Protein AF-A0A1Q3BVH8-F1 (afdb_monomer_lite)

Radius of gyration: 26.21 Å; chains: 1; bounding box: 50×61×62 Å

Sequence (123 aa):
VTYEGTNQVKDTKINRLVHDYELFTMLENENICSMYARFNDIINALKGLGKVYSNHELVSHIRRDCPKCKKKKDKKKAMIATWSDSDDSSSDEDENEEIANIAFIAIEDDNELCSSSLSYNDL

pLDDT: mean 70.93, std 17.71, range [45.34, 95.12]

Secondary structure (DSSP, 8-state):
---HHHHHHHHHHHHHHHHHHHT----TT--HHHHHHHHHHHHHHHHHTT----HHHHHHHHHHHSGGG--------------------------SSSHHHHHHHTTGGG-------------

Foldseek 3Di:
DPPPVVVVVLVVQLVVLVVCLQPQADDPPDDPVRSVVVNVVSQVSNVVSVRHDDPVVSVVSHLVRPPPPPDPPPPPPDDPDDDDDDDDDDDDDDDDPPVVVVVVVVVCPPPPDPPPDDPDDDD

Organism: Cephalotus follicularis (NCBI:txid3775)

Structure (mmCIF, N/CA/C/O backbone):
data_AF-A0A1Q3BVH8-F1
#
_entry.id   AF-A0A1Q3BVH8-F1
#
loop_
_atom_site.group_PDB
_atom_site.id
_atom_site.type_symbol
_atom_site.label_atom_id
_atom_site.label_alt_id
_atom_site.label_comp_id
_atom_site.label_asym_id
_atom_site.label_entity_id
_atom_site.label_seq_id
_atom_site.pdbx_PDB_ins_code
_atom_site.Cartn_x
_atom_site.Cartn_y
_atom_site.Cartn_z
_atom_site.occupancy
_atom_site.B_iso_or_equiv
_atom_site.auth_seq_id
_atom_site.auth_comp_id
_atom_site.auth_asym_id
_atom_site.auth_atom_id
_atom_site.pdbx_PDB_model_num
ATOM 1 N N . VAL A 1 1 ? -18.481 13.031 28.365 1.00 45.34 1 VAL A N 1
ATOM 2 C CA . VAL A 1 1 ? -17.868 11.950 27.560 1.00 45.34 1 VAL A CA 1
ATOM 3 C C . VAL A 1 1 ? -18.054 12.307 26.093 1.00 45.34 1 VAL A C 1
ATOM 5 O O . VAL A 1 1 ? -19.135 12.118 25.566 1.00 45.34 1 VAL A O 1
ATOM 8 N N . THR A 1 2 ? -17.057 12.925 25.463 1.00 51.00 2 THR A N 1
ATOM 9 C CA . THR A 1 2 ? -17.073 13.299 24.037 1.00 51.00 2 THR A CA 1
ATOM 10 C C . THR A 1 2 ? -16.308 12.241 23.243 1.00 51.00 2 THR A C 1
ATOM 12 O O . THR A 1 2 ? -15.160 12.442 22.859 1.00 51.00 2 THR A O 1
ATOM 15 N N . TYR A 1 3 ? -16.910 11.062 23.069 1.00 57.28 3 TYR A N 1
ATOM 16 C CA . TYR A 1 3 ? -16.255 9.942 22.374 1.00 57.28 3 TYR A CA 1
ATOM 17 C C . TYR A 1 3 ? -16.406 10.006 20.839 1.00 57.28 3 TYR A C 1
ATOM 19 O O . TYR A 1 3 ? -15.710 9.301 20.114 1.00 57.28 3 TYR A O 1
ATOM 27 N N . GLU A 1 4 ? -17.275 10.878 20.328 1.00 61.22 4 GLU A N 1
ATOM 28 C CA . GLU A 1 4 ? -17.606 10.938 18.898 1.00 61.22 4 GLU A CA 1
ATOM 29 C C . GLU A 1 4 ? -16.506 11.611 18.056 1.00 61.22 4 GLU A C 1
ATOM 31 O O . GLU A 1 4 ? -16.218 11.175 16.941 1.00 61.22 4 GLU A O 1
ATOM 36 N N . GLY A 1 5 ? -15.811 12.614 18.606 1.00 59.03 5 GLY A N 1
ATOM 37 C CA . GLY A 1 5 ? -14.768 13.352 17.881 1.00 59.03 5 GLY A CA 1
ATOM 38 C C . GLY A 1 5 ? -13.483 12.551 17.638 1.00 59.03 5 GLY A C 1
ATOM 39 O O . GLY A 1 5 ? -12.845 12.695 16.597 1.00 59.03 5 GLY A O 1
ATOM 40 N N . THR A 1 6 ? -13.099 11.667 18.563 1.00 65.38 6 THR A N 1
ATOM 41 C CA . THR A 1 6 ? -11.891 10.837 18.415 1.00 65.38 6 THR A CA 1
ATOM 42 C C . THR A 1 6 ? -12.081 9.687 17.433 1.00 65.38 6 THR A C 1
ATOM 44 O O . THR A 1 6 ? -11.107 9.282 16.801 1.00 65.38 6 THR A O 1
ATOM 47 N N . ASN A 1 7 ? -13.306 9.186 17.262 1.00 80.00 7 ASN A N 1
ATOM 48 C CA . ASN A 1 7 ? -13.605 8.146 16.278 1.00 80.00 7 ASN A CA 1
ATOM 49 C C . ASN A 1 7 ? -13.716 8.718 14.862 1.00 80.00 7 ASN A C 1
ATOM 51 O O . ASN A 1 7 ? -13.053 8.211 13.964 1.00 80.00 7 ASN A O 1
ATOM 55 N N . GLN A 1 8 ? -14.404 9.847 14.672 1.00 82.94 8 GLN A N 1
ATOM 56 C CA . GLN A 1 8 ? -14.547 10.454 13.342 1.00 82.94 8 GLN A CA 1
ATOM 57 C C . GLN A 1 8 ? -13.190 10.838 12.714 1.00 82.94 8 GLN A C 1
ATOM 59 O O . GLN A 1 8 ? -12.955 10.628 11.520 1.00 82.94 8 GLN A O 1
ATOM 64 N N . VAL A 1 9 ? -12.253 11.345 13.525 1.00 86.31 9 VAL A N 1
ATOM 65 C CA . VAL A 1 9 ? -10.883 11.652 13.075 1.00 86.31 9 VAL A CA 1
ATOM 66 C C . VAL A 1 9 ? -10.117 10.384 12.682 1.00 86.31 9 VAL A C 1
ATOM 68 O O . VAL A 1 9 ? -9.349 10.414 11.719 1.00 86.31 9 VAL A O 1
ATOM 71 N N . LYS A 1 10 ? -10.307 9.269 13.399 1.00 87.81 10 LYS A N 1
ATOM 72 C CA . LYS A 1 10 ? -9.698 7.977 13.044 1.00 87.81 10 LYS A CA 1
ATOM 73 C C . LYS A 1 10 ? -10.271 7.443 11.739 1.00 87.81 10 LYS A C 1
ATOM 75 O O . LYS A 1 10 ? -9.490 7.110 10.856 1.00 87.81 10 LYS A O 1
ATOM 80 N N . ASP A 1 11 ? -11.591 7.449 11.585 1.00 89.19 11 ASP A N 1
ATOM 81 C CA . ASP A 1 11 ? -12.266 6.947 10.384 1.00 89.19 11 ASP A CA 1
ATOM 82 C C . ASP A 1 11 ? -11.840 7.729 9.140 1.00 89.19 11 ASP A C 1
ATOM 84 O O . ASP A 1 11 ? -11.527 7.150 8.103 1.00 89.19 11 ASP A O 1
ATOM 88 N N . THR A 1 12 ? -11.706 9.051 9.264 1.00 92.88 12 THR A N 1
ATOM 89 C CA . THR A 1 12 ? -11.216 9.904 8.172 1.00 92.88 12 THR A CA 1
ATOM 90 C C . THR A 1 12 ? -9.782 9.545 7.770 1.00 92.88 12 THR A C 1
ATOM 92 O O . THR A 1 12 ? -9.463 9.479 6.583 1.00 92.88 12 THR A O 1
ATOM 95 N N . LYS A 1 13 ? -8.906 9.279 8.748 1.00 93.06 13 LYS A N 1
ATOM 96 C CA . LYS A 1 13 ? -7.520 8.854 8.493 1.00 93.06 13 LYS A CA 1
ATOM 97 C C . LYS A 1 13 ? -7.455 7.467 7.861 1.00 93.06 13 LYS A C 1
ATOM 99 O O . LYS A 1 13 ? -6.674 7.282 6.933 1.00 93.06 13 LYS A O 1
ATOM 104 N N . ILE A 1 14 ? -8.280 6.529 8.332 1.00 93.50 14 ILE A N 1
ATOM 105 C CA . ILE A 1 14 ? -8.401 5.193 7.739 1.00 93.50 14 ILE A CA 1
ATOM 106 C C . ILE A 1 14 ? -8.834 5.328 6.282 1.00 93.50 14 ILE A C 1
ATOM 108 O O . ILE A 1 14 ? -8.144 4.811 5.415 1.00 93.50 14 ILE A O 1
ATOM 112 N N . ASN A 1 15 ? -9.901 6.074 5.993 1.00 93.62 15 ASN A N 1
ATOM 113 C CA . ASN A 1 15 ? -10.413 6.237 4.630 1.00 93.62 15 ASN A CA 1
ATOM 114 C C . ASN A 1 15 ? -9.366 6.824 3.681 1.00 93.62 15 ASN A C 1
ATOM 116 O O . ASN A 1 15 ? -9.218 6.346 2.560 1.00 93.62 15 ASN A O 1
ATOM 120 N N . ARG A 1 16 ? -8.602 7.823 4.136 1.00 95.12 16 ARG A N 1
ATOM 121 C CA . ARG A 1 16 ? -7.504 8.384 3.345 1.00 95.12 16 ARG A CA 1
ATOM 122 C C . ARG A 1 16 ? -6.431 7.338 3.036 1.00 95.12 16 ARG A C 1
ATOM 124 O O . ARG A 1 16 ? -6.032 7.209 1.888 1.00 95.12 16 ARG A O 1
ATOM 131 N N . LEU A 1 17 ? -5.991 6.581 4.039 1.00 94.81 17 LEU A N 1
ATOM 132 C CA . LEU A 1 17 ? -4.972 5.543 3.855 1.00 94.81 17 LEU A CA 1
ATOM 133 C C . LEU A 1 17 ? -5.470 4.374 3.000 1.00 94.81 17 LEU A C 1
ATOM 135 O O . LEU A 1 17 ? -4.697 3.816 2.230 1.00 94.81 17 LEU A O 1
ATOM 139 N N . VAL A 1 18 ? -6.748 4.007 3.116 1.00 92.69 18 VAL A N 1
ATOM 140 C CA . VAL A 1 18 ? -7.382 3.000 2.254 1.00 92.69 18 VAL A CA 1
ATOM 141 C C . VAL A 1 18 ? -7.385 3.476 0.807 1.00 92.69 18 VAL A C 1
ATOM 143 O O . VAL A 1 18 ? -7.050 2.704 -0.078 1.00 92.69 18 VAL A O 1
ATOM 146 N N . HIS A 1 19 ? -7.695 4.746 0.564 1.00 93.19 19 HIS A N 1
ATOM 147 C CA . HIS A 1 19 ? -7.639 5.321 -0.775 1.00 93.19 19 HIS A CA 1
ATOM 148 C C . HIS A 1 19 ? -6.203 5.359 -1.332 1.00 93.19 19 HIS A C 1
ATOM 150 O O . HIS A 1 19 ? -5.983 5.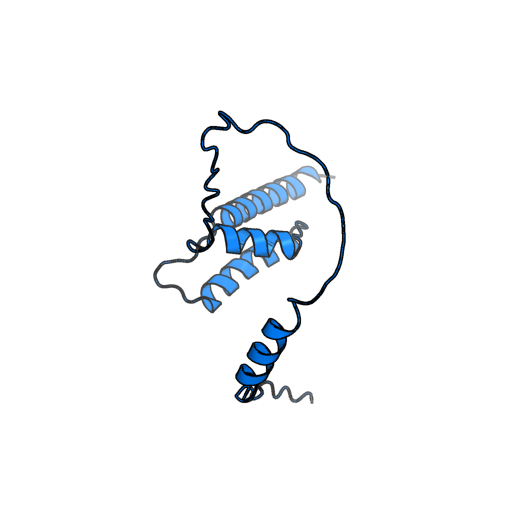007 -2.489 1.00 93.19 19 HIS A O 1
ATOM 156 N N . ASP A 1 20 ? -5.216 5.727 -0.508 1.00 92.00 20 ASP A N 1
ATOM 157 C CA . ASP A 1 20 ? -3.797 5.689 -0.892 1.00 92.00 20 ASP A CA 1
ATOM 158 C C . ASP A 1 20 ? -3.327 4.252 -1.190 1.00 92.00 20 ASP A C 1
ATOM 160 O O . ASP A 1 20 ? -2.543 4.043 -2.113 1.00 92.00 20 ASP A O 1
ATOM 164 N N . TYR A 1 21 ? -3.834 3.263 -0.444 1.00 91.62 21 TYR A N 1
ATOM 165 C CA . TYR A 1 21 ? -3.640 1.839 -0.721 1.00 91.62 21 TYR A CA 1
ATOM 166 C C . TYR A 1 21 ? -4.299 1.434 -2.046 1.00 91.62 21 TYR A C 1
ATOM 168 O O . TYR A 1 21 ? -3.644 0.836 -2.881 1.00 91.62 21 TYR A O 1
ATOM 176 N N . GLU A 1 22 ? -5.560 1.787 -2.296 1.00 89.56 22 GLU A N 1
ATOM 177 C CA . GLU A 1 22 ? -6.278 1.410 -3.524 1.00 89.56 22 GLU A CA 1
ATOM 178 C C . GLU A 1 22 ? -5.665 1.991 -4.805 1.00 89.56 22 GLU A C 1
ATOM 180 O O . GLU A 1 22 ? -5.731 1.353 -5.855 1.00 89.56 22 GLU A O 1
ATOM 185 N N . LEU A 1 23 ? -5.062 3.179 -4.725 1.00 90.12 23 LEU A N 1
ATOM 186 C CA . LEU A 1 23 ? -4.348 3.825 -5.831 1.00 90.12 23 LEU A CA 1
ATOM 187 C C . LEU A 1 23 ? -2.862 3.456 -5.898 1.00 90.12 23 LEU A C 1
ATOM 189 O O . LEU A 1 23 ? -2.129 3.994 -6.738 1.00 90.12 23 LEU A O 1
ATOM 193 N N . PHE A 1 24 ? -2.390 2.587 -5.005 1.00 91.06 24 PHE A N 1
ATOM 194 C CA . PHE A 1 24 ? -0.980 2.280 -4.899 1.00 91.06 24 PHE A CA 1
ATOM 195 C C . PHE A 1 24 ? -0.479 1.595 -6.172 1.00 91.06 24 PHE A C 1
ATOM 197 O O . PHE A 1 24 ? -0.909 0.511 -6.548 1.00 91.06 24 PHE A O 1
ATOM 204 N N . THR A 1 25 ? 0.484 2.229 -6.833 1.00 89.69 25 THR A N 1
ATOM 205 C CA . THR A 1 25 ? 1.134 1.687 -8.025 1.00 89.69 25 THR A CA 1
ATOM 206 C 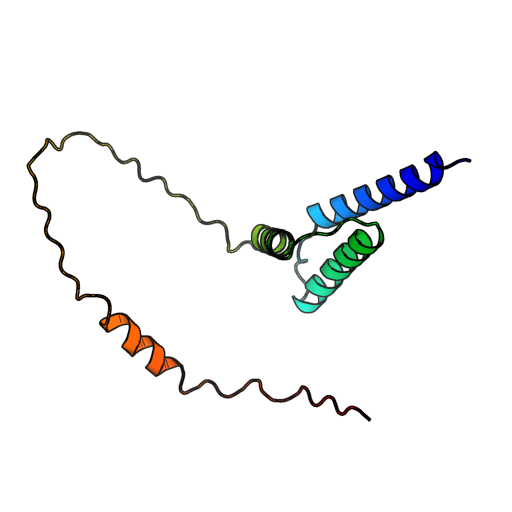C . THR A 1 25 ? 2.643 1.870 -7.927 1.00 89.69 25 THR A C 1
ATOM 208 O O . THR A 1 25 ? 3.155 2.767 -7.242 1.00 89.69 25 THR A O 1
ATOM 211 N N . MET A 1 26 ? 3.369 0.973 -8.592 1.00 88.75 26 MET A N 1
ATOM 212 C CA . MET A 1 26 ? 4.811 1.109 -8.766 1.00 88.75 26 MET A CA 1
ATOM 213 C C . MET A 1 26 ? 5.087 2.226 -9.774 1.00 88.75 26 MET A C 1
ATOM 215 O O . MET A 1 26 ? 4.469 2.267 -10.838 1.00 88.75 26 MET A O 1
ATOM 219 N N . LEU A 1 27 ? 6.011 3.125 -9.442 1.00 89.31 27 LEU A N 1
ATOM 220 C CA . LEU A 1 27 ? 6.378 4.238 -10.319 1.00 89.31 27 LEU A CA 1
ATOM 221 C C . LEU A 1 27 ? 7.409 3.790 -11.370 1.00 89.31 27 LEU A C 1
ATOM 223 O O . LEU A 1 27 ? 8.191 2.874 -11.126 1.00 89.31 27 LEU A O 1
ATOM 227 N N . GLU A 1 28 ? 7.454 4.462 -12.526 1.00 86.88 28 GLU A N 1
ATOM 228 C CA . GLU A 1 28 ? 8.297 4.065 -13.676 1.00 86.88 28 GLU A CA 1
ATOM 229 C C . GLU A 1 28 ? 9.803 3.995 -13.366 1.00 86.88 28 GLU A C 1
ATOM 231 O O . GLU A 1 28 ? 10.511 3.175 -13.943 1.00 86.88 28 GLU A O 1
ATOM 236 N N . ASN A 1 29 ? 10.284 4.809 -12.423 1.00 90.06 29 ASN A N 1
ATOM 237 C CA . ASN A 1 29 ? 11.705 4.914 -12.062 1.00 90.06 29 ASN A CA 1
ATOM 238 C C . ASN A 1 29 ? 11.998 4.424 -10.637 1.00 90.06 29 ASN A C 1
ATOM 240 O O . ASN A 1 29 ? 13.024 4.761 -10.046 1.00 90.06 29 ASN A O 1
ATOM 244 N N . GLU A 1 30 ? 11.071 3.678 -10.050 1.00 92.12 30 GLU A N 1
ATOM 245 C CA . GLU A 1 30 ? 11.192 3.168 -8.696 1.00 92.12 30 GLU A CA 1
ATOM 246 C C . GLU A 1 30 ? 11.675 1.716 -8.701 1.00 92.12 30 GLU A C 1
ATOM 248 O O . GLU A 1 30 ? 11.266 0.913 -9.535 1.00 92.12 30 GLU A O 1
ATOM 253 N N . ASN A 1 31 ? 12.543 1.352 -7.754 1.00 91.38 31 ASN A N 1
ATOM 254 C CA . ASN A 1 31 ? 12.947 -0.041 -7.570 1.00 91.38 31 ASN A CA 1
ATOM 255 C C . ASN A 1 31 ? 11.960 -0.800 -6.658 1.00 91.38 31 ASN A C 1
ATOM 257 O O . ASN A 1 31 ? 11.228 -0.209 -5.864 1.00 91.38 31 ASN A O 1
ATOM 261 N N . ILE A 1 32 ? 11.968 -2.133 -6.740 1.00 89.06 32 ILE A N 1
ATOM 262 C CA . ILE A 1 32 ? 11.035 -2.998 -5.994 1.00 89.06 32 ILE A CA 1
ATOM 263 C C . ILE A 1 32 ? 11.135 -2.774 -4.476 1.00 89.06 32 ILE A C 1
ATOM 265 O O . ILE A 1 32 ? 10.109 -2.760 -3.800 1.00 89.06 32 ILE A O 1
ATOM 269 N N . CYS A 1 33 ? 12.340 -2.558 -3.936 1.00 92.81 33 CYS A N 1
ATOM 270 C CA . CYS A 1 33 ? 12.543 -2.327 -2.504 1.00 92.81 33 CYS A CA 1
ATOM 271 C C . CYS A 1 33 ? 11.906 -1.008 -2.044 1.00 92.81 33 CYS A C 1
ATOM 273 O O . CYS A 1 33 ? 11.219 -0.979 -1.025 1.00 92.81 33 CYS A O 1
ATOM 275 N N . SER A 1 34 ? 12.093 0.071 -2.806 1.00 92.38 34 SER A N 1
ATOM 276 C CA . SER A 1 34 ? 11.487 1.380 -2.547 1.00 92.38 34 SER A CA 1
ATOM 277 C C . SER A 1 34 ? 9.961 1.318 -2.629 1.00 92.38 34 SER A C 1
ATOM 279 O O . SER A 1 34 ? 9.287 1.828 -1.735 1.00 92.38 34 SER A O 1
ATOM 281 N N . MET A 1 35 ? 9.422 0.605 -3.623 1.00 93.75 35 MET A N 1
ATOM 282 C CA . MET A 1 35 ? 7.984 0.359 -3.739 1.00 93.75 35 MET A CA 1
ATOM 283 C C . MET A 1 35 ? 7.459 -0.394 -2.510 1.00 93.75 35 MET A C 1
ATOM 285 O O . MET A 1 35 ? 6.498 0.038 -1.873 1.00 93.75 35 MET A O 1
ATOM 289 N N . TYR A 1 36 ? 8.131 -1.478 -2.116 1.00 91.00 36 TYR A N 1
ATOM 290 C CA . TYR A 1 36 ? 7.728 -2.282 -0.964 1.00 91.00 36 TYR A CA 1
ATOM 291 C C . TYR A 1 36 ? 7.799 -1.497 0.353 1.00 91.00 36 TYR A C 1
ATOM 293 O O . TYR A 1 36 ? 6.943 -1.682 1.217 1.00 91.00 36 TYR A O 1
ATOM 301 N N . ALA A 1 37 ? 8.768 -0.592 0.514 1.00 94.19 37 ALA A N 1
ATOM 302 C CA . ALA A 1 37 ? 8.854 0.282 1.683 1.00 94.19 37 ALA A CA 1
ATOM 303 C C . ALA A 1 37 ? 7.626 1.201 1.794 1.00 94.19 37 ALA A C 1
ATOM 305 O O . ALA A 1 37 ? 6.927 1.153 2.806 1.00 94.19 37 ALA A O 1
ATOM 306 N N . ARG A 1 38 ? 7.281 1.936 0.723 1.00 94.44 38 ARG A N 1
ATOM 307 C CA . ARG A 1 38 ? 6.085 2.802 0.705 1.00 94.44 38 ARG A CA 1
ATOM 308 C C . ARG A 1 38 ? 4.803 2.016 0.973 1.00 94.44 38 ARG A C 1
ATOM 310 O O . ARG A 1 38 ? 3.923 2.490 1.687 1.00 94.44 38 ARG A O 1
ATOM 317 N N . PHE A 1 39 ? 4.700 0.815 0.407 1.00 93.62 39 PHE A N 1
ATOM 318 C CA . PHE A 1 39 ? 3.570 -0.075 0.649 1.00 93.62 39 PHE A CA 1
ATOM 319 C C . PHE A 1 39 ? 3.467 -0.465 2.130 1.00 93.62 39 PHE A C 1
ATOM 321 O O . PHE A 1 39 ? 2.401 -0.337 2.733 1.00 93.62 39 PHE A O 1
ATOM 328 N N . ASN A 1 40 ? 4.574 -0.887 2.749 1.00 92.94 40 ASN A N 1
ATOM 329 C CA . ASN A 1 40 ? 4.589 -1.240 4.169 1.00 92.94 40 ASN A CA 1
ATOM 330 C C . ASN A 1 40 ? 4.246 -0.065 5.074 1.00 92.94 40 ASN A C 1
ATOM 332 O O . ASN A 1 40 ? 3.559 -0.272 6.070 1.00 92.94 40 ASN A O 1
ATOM 336 N N . ASP A 1 41 ? 4.672 1.149 4.739 1.00 95.00 41 ASP A N 1
ATOM 337 C CA . ASP A 1 41 ? 4.332 2.337 5.523 1.00 95.00 41 ASP A CA 1
ATOM 338 C C . ASP A 1 41 ? 2.811 2.541 5.591 1.00 95.00 41 ASP A C 1
ATOM 340 O O . ASP A 1 41 ? 2.261 2.777 6.671 1.00 95.00 41 ASP A O 1
ATOM 344 N N . ILE A 1 42 ? 2.109 2.352 4.468 1.00 94.00 42 ILE A N 1
ATOM 345 C CA . ILE A 1 42 ? 0.641 2.425 4.400 1.00 94.00 42 ILE A CA 1
ATOM 346 C C . ILE A 1 42 ? 0.002 1.313 5.245 1.00 94.00 42 ILE A C 1
ATOM 348 O O . ILE A 1 42 ? -0.896 1.581 6.048 1.00 94.00 42 ILE A O 1
ATOM 352 N N . ILE A 1 43 ? 0.481 0.071 5.121 1.00 93.38 43 ILE A N 1
ATOM 353 C CA . ILE A 1 43 ? -0.048 -1.072 5.882 1.00 93.38 43 ILE A CA 1
ATOM 354 C C . ILE A 1 43 ? 0.182 -0.911 7.384 1.00 93.38 43 ILE A C 1
ATOM 356 O O . ILE A 1 43 ? -0.721 -1.170 8.182 1.00 93.38 43 ILE A O 1
ATOM 360 N N . ASN A 1 44 ? 1.360 -0.443 7.786 1.00 94.19 44 ASN A N 1
ATOM 361 C CA . ASN A 1 44 ? 1.691 -0.197 9.183 1.00 94.19 44 ASN A CA 1
ATOM 362 C C . ASN A 1 44 ? 0.836 0.934 9.765 1.00 94.19 44 ASN A C 1
ATOM 364 O O . ASN A 1 44 ? 0.348 0.808 10.891 1.00 94.19 44 ASN A O 1
ATOM 368 N N . ALA A 1 45 ? 0.580 1.995 8.993 1.00 93.75 45 ALA A N 1
ATOM 369 C CA . ALA A 1 45 ? -0.323 3.070 9.395 1.00 93.75 45 ALA A CA 1
ATOM 370 C C . ALA A 1 45 ? -1.769 2.571 9.573 1.00 93.75 45 ALA A C 1
ATOM 372 O O . ALA A 1 45 ? -2.395 2.859 10.594 1.00 93.75 45 ALA A O 1
ATOM 373 N N . LEU A 1 46 ? -2.285 1.769 8.635 1.00 93.62 46 LEU A N 1
ATOM 374 C CA . LEU A 1 46 ? -3.616 1.152 8.731 1.00 93.62 46 LEU A CA 1
ATOM 375 C C . LEU A 1 46 ? -3.721 0.212 9.939 1.00 93.62 46 LEU A C 1
ATOM 377 O O . LEU A 1 46 ? -4.685 0.293 10.706 1.00 93.62 46 LEU A O 1
ATOM 381 N N . LYS A 1 47 ? -2.689 -0.606 10.174 1.00 91.44 47 LYS A N 1
ATOM 382 C CA . LYS A 1 47 ? -2.594 -1.505 11.330 1.00 91.44 47 LYS A CA 1
ATOM 383 C C . LYS A 1 47 ? -2.606 -0.733 12.648 1.00 91.44 47 LYS A C 1
ATOM 385 O O . LYS A 1 47 ? -3.328 -1.121 13.565 1.00 91.44 47 LYS A O 1
ATOM 390 N N . GLY A 1 48 ? -1.881 0.384 12.729 1.00 90.12 48 GLY A N 1
ATOM 391 C CA . GLY A 1 48 ? -1.885 1.282 13.889 1.00 90.12 48 GLY A CA 1
ATOM 392 C C . GLY A 1 48 ? -3.249 1.923 14.175 1.00 90.12 48 GLY A C 1
ATOM 393 O O . GLY A 1 48 ? -3.535 2.278 15.317 1.00 90.12 48 GLY A O 1
ATOM 394 N N . LEU A 1 49 ? -4.116 2.025 13.164 1.00 89.81 49 LEU A N 1
ATOM 395 C CA . LEU A 1 49 ? -5.496 2.506 13.292 1.00 89.81 49 LEU A CA 1
ATOM 396 C C . LEU A 1 49 ? -6.518 1.381 13.534 1.00 89.81 49 LEU A C 1
ATOM 398 O O . LEU A 1 49 ? -7.708 1.660 13.658 1.00 89.81 49 LEU A O 1
ATOM 402 N N . GLY A 1 50 ? -6.074 0.125 13.638 1.00 88.31 50 GLY A N 1
ATOM 403 C CA . GLY A 1 50 ? -6.931 -1.037 13.889 1.00 88.31 50 GLY A CA 1
ATOM 404 C C . GLY A 1 50 ? -7.479 -1.710 12.629 1.00 88.31 50 GLY A C 1
ATOM 405 O O . GLY A 1 50 ? -8.272 -2.645 12.740 1.00 88.31 50 GLY A O 1
ATOM 406 N N . LYS A 1 51 ? -7.053 -1.287 11.430 1.00 87.88 51 LYS A N 1
ATOM 407 C CA . LYS A 1 51 ? -7.380 -1.967 10.172 1.00 87.88 51 LYS A CA 1
ATOM 408 C C . LYS A 1 51 ? -6.258 -2.926 9.786 1.00 87.88 51 LYS A C 1
ATOM 410 O O . LYS A 1 51 ? -5.183 -2.511 9.367 1.00 87.88 51 LYS A O 1
ATOM 415 N N . VAL A 1 52 ? -6.517 -4.221 9.934 1.00 87.75 52 VAL A N 1
ATOM 416 C CA . VAL A 1 52 ? -5.557 -5.288 9.621 1.00 87.75 52 VAL A CA 1
ATOM 417 C C . VAL A 1 52 ? -5.968 -5.977 8.325 1.00 87.75 52 VAL A C 1
ATOM 419 O O . VAL A 1 52 ? -7.141 -6.298 8.145 1.00 87.75 52 VAL A O 1
ATOM 422 N N . TYR A 1 53 ? -4.994 -6.209 7.449 1.00 86.62 53 TYR A N 1
ATOM 423 C CA . TYR A 1 53 ? -5.150 -6.970 6.212 1.00 86.62 53 TYR A CA 1
ATOM 424 C C . TYR A 1 53 ? -4.438 -8.312 6.346 1.00 86.62 53 TYR A C 1
ATOM 426 O O . TYR A 1 53 ? -3.373 -8.404 6.962 1.00 86.62 53 TYR A O 1
ATOM 434 N N . SER A 1 54 ? -5.017 -9.356 5.765 1.00 87.31 54 SER A N 1
ATOM 435 C CA . SER A 1 54 ? -4.365 -10.657 5.658 1.00 87.31 54 SER A CA 1
ATOM 436 C C . SER A 1 54 ? -3.279 -10.643 4.579 1.00 87.31 54 SER A C 1
ATOM 438 O O . SER A 1 54 ? -3.379 -9.926 3.582 1.00 87.31 54 SER A O 1
ATOM 440 N N . ASN A 1 55 ? -2.262 -11.499 4.724 1.00 81.62 55 ASN A N 1
ATOM 441 C CA . ASN A 1 55 ? -1.202 -11.644 3.716 1.00 81.62 55 ASN A CA 1
ATOM 442 C C . ASN A 1 55 ? -1.763 -11.937 2.313 1.00 81.62 55 ASN A C 1
ATOM 444 O O . ASN A 1 55 ? -1.255 -11.425 1.320 1.00 81.62 55 ASN A O 1
ATOM 448 N N . HIS A 1 56 ? -2.846 -12.716 2.225 1.00 83.38 56 HIS A N 1
ATOM 449 C CA . HIS A 1 56 ? -3.503 -13.015 0.955 1.00 83.38 56 HIS A CA 1
ATOM 450 C C . HIS A 1 56 ? -4.088 -11.760 0.280 1.00 83.38 56 HIS A C 1
ATOM 452 O O . HIS A 1 56 ? -3.964 -11.605 -0.936 1.00 83.38 56 HIS A O 1
ATOM 458 N N . GLU A 1 57 ? -4.697 -10.847 1.043 1.00 85.69 57 GLU A N 1
ATOM 459 C CA . GLU A 1 57 ? -5.241 -9.588 0.511 1.00 85.69 57 GLU A CA 1
ATOM 460 C C . GLU A 1 57 ? -4.133 -8.665 -0.005 1.00 85.69 57 GLU A C 1
ATOM 462 O O . GLU A 1 57 ? -4.258 -8.127 -1.106 1.00 85.69 57 GLU A O 1
ATOM 467 N N . LEU A 1 58 ? -3.029 -8.559 0.741 1.00 86.00 58 LEU A N 1
ATOM 468 C CA . LEU A 1 58 ? -1.864 -7.752 0.368 1.00 86.00 58 LEU A CA 1
ATOM 469 C C . LEU A 1 58 ? -1.213 -8.266 -0.924 1.00 86.00 58 LEU A C 1
ATOM 471 O O . LEU A 1 58 ? -1.003 -7.510 -1.873 1.00 86.00 58 LEU A O 1
ATOM 475 N N . VAL A 1 59 ? -0.961 -9.577 -1.000 1.00 77.44 59 VAL A N 1
ATOM 476 C CA . VAL A 1 59 ? -0.374 -10.220 -2.187 1.00 77.44 59 VAL A CA 1
ATOM 477 C C . VAL A 1 59 ? -1.318 -10.125 -3.386 1.00 77.44 59 VAL A C 1
ATOM 479 O O . VAL A 1 59 ? -0.874 -9.898 -4.514 1.00 77.44 59 VAL A O 1
ATOM 482 N N . SER A 1 60 ? -2.631 -10.265 -3.171 1.00 82.06 60 SER A N 1
ATOM 483 C CA . SER A 1 60 ? -3.611 -10.108 -4.247 1.00 82.06 60 SER A CA 1
ATOM 484 C C . SER A 1 60 ? -3.638 -8.691 -4.811 1.00 82.06 60 SER A C 1
ATOM 486 O O . SER A 1 60 ? -3.963 -8.545 -5.989 1.00 82.06 60 SER A O 1
ATOM 488 N N . HIS A 1 61 ? -3.370 -7.673 -4.000 1.00 80.12 61 HIS A N 1
ATOM 489 C CA . HIS A 1 61 ? -3.349 -6.285 -4.441 1.00 80.12 61 HIS A CA 1
ATOM 490 C C . HIS A 1 61 ? -2.111 -6.018 -5.308 1.00 80.12 61 HIS A C 1
ATOM 492 O O . HIS A 1 61 ? -2.255 -5.770 -6.501 1.00 80.12 61 HIS A O 1
ATOM 498 N N . ILE A 1 62 ? -0.911 -6.318 -4.797 1.00 76.69 62 ILE A N 1
ATOM 499 C CA . ILE A 1 62 ? 0.353 -6.179 -5.547 1.00 76.69 62 ILE A CA 1
ATOM 500 C C . ILE A 1 62 ? 0.327 -6.953 -6.882 1.00 76.69 62 ILE A C 1
ATOM 502 O O . ILE A 1 62 ? 0.825 -6.486 -7.908 1.00 76.69 62 ILE A O 1
ATOM 506 N N . ARG A 1 63 ? -0.284 -8.146 -6.911 1.00 70.25 63 ARG A N 1
ATOM 507 C CA . ARG A 1 63 ? -0.383 -8.965 -8.131 1.00 70.25 63 ARG A CA 1
ATOM 508 C C . ARG A 1 63 ? -1.353 -8.398 -9.175 1.00 70.25 63 ARG A C 1
ATOM 510 O O . ARG A 1 63 ? -1.171 -8.681 -10.358 1.00 70.25 63 ARG A O 1
ATOM 517 N N . ARG A 1 64 ? -2.393 -7.655 -8.774 1.00 66.06 64 ARG A N 1
ATOM 518 C CA . ARG A 1 64 ? -3.345 -7.021 -9.711 1.00 66.06 64 ARG A CA 1
ATOM 519 C C . ARG A 1 64 ? -2.709 -5.846 -10.440 1.00 66.06 64 ARG A C 1
ATOM 521 O O . ARG A 1 64 ? -2.927 -5.712 -11.643 1.00 66.06 64 ARG A O 1
ATOM 528 N N . ASP A 1 65 ? -1.890 -5.077 -9.737 1.00 60.72 65 ASP A N 1
ATOM 529 C CA . ASP A 1 65 ? -1.211 -3.910 -10.300 1.00 60.72 65 ASP A CA 1
ATOM 530 C C . ASP A 1 65 ? 0.052 -4.287 -11.085 1.00 60.72 65 ASP A C 1
ATOM 532 O O . ASP A 1 65 ? 0.597 -3.475 -11.831 1.00 60.72 65 ASP A O 1
ATOM 536 N N . CYS A 1 66 ? 0.477 -5.555 -11.017 1.00 56.84 66 CYS A N 1
ATOM 537 C CA . CYS A 1 66 ? 1.506 -6.098 -11.893 1.00 56.84 66 CYS A CA 1
ATOM 538 C C . CYS A 1 66 ? 0.953 -6.331 -13.322 1.00 56.84 66 CYS A C 1
ATOM 540 O O . CYS A 1 66 ? 0.110 -7.214 -13.530 1.00 56.84 66 CYS A O 1
ATOM 542 N N . PRO A 1 67 ? 1.473 -5.644 -14.362 1.00 56.72 67 PRO A N 1
ATOM 543 C CA . PRO A 1 67 ? 0.969 -5.747 -15.738 1.00 56.72 67 PRO A CA 1
ATOM 544 C C . PRO A 1 67 ? 1.020 -7.161 -16.342 1.00 56.72 67 PRO A C 1
ATOM 546 O O . PRO A 1 67 ? 0.310 -7.454 -17.305 1.00 56.72 67 PRO A O 1
ATOM 549 N N . LYS A 1 68 ? 1.848 -8.054 -15.783 1.00 56.03 68 LYS A N 1
ATOM 550 C CA . LYS A 1 68 ? 2.117 -9.401 -16.313 1.00 56.03 68 LYS A CA 1
ATOM 551 C C . LYS A 1 68 ? 1.014 -10.430 -16.014 1.00 56.03 68 LYS A C 1
ATOM 553 O O . LYS A 1 68 ? 1.040 -11.517 -16.584 1.00 56.03 68 LYS A O 1
ATOM 558 N N . CYS A 1 69 ? 0.030 -10.124 -15.160 1.00 48.34 69 CYS A N 1
ATOM 559 C CA . CYS A 1 69 ? -0.940 -11.115 -14.661 1.00 48.34 69 CYS A CA 1
ATOM 560 C C . CYS A 1 69 ? -2.336 -11.080 -15.319 1.00 48.34 69 CYS A C 1
ATOM 562 O O . CYS A 1 69 ? -3.242 -11.787 -14.866 1.00 48.34 69 CYS A O 1
ATOM 564 N N . LYS A 1 70 ? -2.537 -10.332 -16.414 1.00 52.25 70 LYS A N 1
ATOM 565 C CA . LYS A 1 70 ? -3.790 -10.360 -17.197 1.00 52.25 70 LYS A CA 1
ATOM 566 C C . LYS A 1 70 ? -3.887 -11.651 -18.028 1.00 52.25 70 LYS A C 1
ATOM 568 O O . LYS A 1 70 ? -3.694 -11.634 -19.241 1.00 52.25 70 LYS A O 1
ATOM 573 N N . LYS A 1 71 ? -4.195 -12.792 -17.399 1.00 55.12 71 LYS A N 1
ATOM 574 C CA . LYS A 1 71 ? -4.566 -14.013 -18.137 1.00 55.12 71 LYS A CA 1
ATOM 575 C C . LYS A 1 71 ? -5.871 -13.747 -18.898 1.00 55.12 71 LYS A C 1
ATOM 577 O O . LYS A 1 71 ? -6.929 -13.604 -18.285 1.00 55.12 71 LYS A O 1
ATOM 582 N N . LYS A 1 72 ? -5.804 -13.681 -20.232 1.00 50.41 72 LYS A N 1
ATOM 583 C CA . LYS A 1 72 ? -6.987 -13.711 -21.099 1.00 50.41 72 LYS A CA 1
ATOM 584 C C . LYS A 1 72 ? -7.691 -15.051 -20.875 1.00 50.41 72 LYS A C 1
ATOM 586 O O . LYS A 1 72 ? -7.132 -16.103 -21.165 1.00 50.41 72 LYS A O 1
ATOM 591 N N . LYS A 1 73 ? -8.905 -15.032 -20.319 1.00 60.12 73 LYS A N 1
ATOM 592 C CA . LYS A 1 73 ? -9.813 -16.180 -20.432 1.00 60.12 73 LYS A CA 1
ATOM 593 C C . LYS A 1 73 ? -10.347 -16.179 -21.859 1.00 60.12 73 LYS A C 1
ATOM 595 O O . LYS A 1 73 ? -11.422 -15.636 -22.109 1.00 60.12 73 LYS A O 1
ATOM 600 N N . ASP A 1 74 ? -9.599 -16.772 -22.781 1.00 57.16 74 ASP A N 1
ATOM 601 C CA . ASP A 1 74 ? -10.125 -17.103 -24.099 1.00 57.16 74 ASP A CA 1
ATOM 602 C C . ASP A 1 74 ? -11.164 -18.212 -23.912 1.00 57.16 74 ASP A C 1
ATOM 604 O O . ASP A 1 74 ? -10.861 -19.400 -23.802 1.00 57.16 74 ASP A O 1
ATOM 608 N N . LYS A 1 75 ? -12.431 -17.806 -23.795 1.00 59.25 75 LYS A N 1
ATOM 609 C CA . LYS A 1 75 ? -13.570 -18.717 -23.868 1.00 59.25 75 LYS A CA 1
ATOM 610 C C . LYS A 1 75 ? -13.631 -19.248 -25.300 1.00 59.25 75 LYS A C 1
ATOM 612 O O . LYS A 1 75 ? -14.278 -18.645 -26.152 1.00 59.25 75 LYS A O 1
ATOM 617 N N . LYS A 1 76 ? -12.996 -20.389 -25.574 1.00 59.81 76 LYS A N 1
ATOM 618 C CA . LYS A 1 76 ? -13.356 -21.211 -26.736 1.00 59.81 76 LYS A CA 1
ATOM 619 C C . LYS A 1 76 ? -14.785 -21.720 -26.526 1.00 59.81 76 LYS A C 1
ATOM 621 O O . LYS A 1 76 ? -14.999 -22.758 -25.915 1.00 59.81 76 LYS A O 1
ATOM 626 N N . LYS A 1 77 ? -15.775 -20.975 -27.014 1.00 61.28 77 LYS A N 1
ATOM 627 C CA . LYS A 1 77 ? -17.076 -21.530 -27.403 1.00 61.28 77 LYS A CA 1
ATOM 628 C C . LYS A 1 77 ? -17.126 -21.529 -28.926 1.00 61.28 77 LYS A C 1
ATOM 630 O O . LYS A 1 77 ? -17.773 -20.688 -29.537 1.00 61.28 77 LYS A O 1
ATOM 635 N N . ALA A 1 78 ? -16.355 -22.438 -29.517 1.00 50.12 78 ALA A N 1
ATOM 636 C CA . ALA A 1 78 ? -16.573 -22.849 -30.892 1.00 50.12 78 ALA A CA 1
ATOM 637 C C . ALA A 1 78 ? -17.795 -23.778 -30.905 1.00 50.12 78 ALA A C 1
ATOM 639 O O . ALA A 1 78 ? -17.940 -24.624 -30.027 1.00 50.12 78 ALA A O 1
ATOM 640 N N . MET A 1 79 ? -18.686 -23.514 -31.853 1.00 50.59 79 MET A N 1
ATOM 641 C CA . MET A 1 79 ? -19.865 -24.279 -32.257 1.00 50.59 79 MET A CA 1
ATOM 642 C C . MET A 1 79 ? -19.898 -25.738 -31.754 1.00 50.59 79 MET A C 1
ATOM 644 O O . MET A 1 79 ? -19.247 -26.607 -32.321 1.00 50.59 79 MET A O 1
ATOM 648 N N . ILE A 1 80 ? -20.724 -26.020 -30.738 1.00 51.69 80 ILE A N 1
ATOM 649 C CA . ILE A 1 80 ? -21.308 -27.356 -30.552 1.00 51.69 80 ILE A CA 1
ATOM 650 C C . ILE A 1 80 ? -22.395 -27.468 -31.620 1.00 51.69 80 ILE A C 1
ATOM 652 O O . ILE A 1 80 ? -23.542 -27.084 -31.408 1.00 51.69 80 ILE A O 1
ATOM 656 N N . ALA A 1 81 ? -22.006 -27.902 -32.810 1.00 55.81 81 ALA A N 1
ATOM 657 C CA . ALA A 1 81 ? -22.928 -28.395 -33.811 1.00 55.81 81 ALA A CA 1
ATOM 658 C C . ALA A 1 81 ? -22.332 -29.699 -34.327 1.00 55.81 81 ALA A C 1
ATOM 660 O O . ALA A 1 81 ? -21.300 -29.686 -34.993 1.00 55.81 81 ALA A O 1
ATOM 661 N N . THR A 1 82 ? -23.029 -30.801 -34.051 1.00 57.34 82 THR A N 1
ATOM 662 C CA . THR A 1 82 ? -22.765 -32.141 -34.596 1.00 57.34 82 THR A CA 1
ATOM 663 C C . THR A 1 82 ? -21.606 -32.894 -33.935 1.00 57.34 82 THR A C 1
ATOM 665 O O . THR A 1 82 ? -20.522 -32.969 -34.489 1.00 57.34 82 THR A O 1
ATOM 668 N N . TRP A 1 83 ? -21.852 -33.533 -32.791 1.00 58.03 83 TRP A N 1
ATOM 669 C CA . TRP A 1 83 ? -21.378 -34.907 -32.587 1.00 58.03 83 TRP A CA 1
ATOM 670 C C . TRP A 1 83 ? -22.300 -35.622 -31.607 1.00 58.03 83 TRP A C 1
ATOM 672 O O . TRP A 1 83 ? -22.336 -35.337 -30.414 1.00 58.03 83 TRP A O 1
ATOM 682 N N . SER A 1 84 ? -23.122 -36.481 -32.205 1.00 51.12 84 SER A N 1
ATOM 683 C CA . SER A 1 84 ? -23.937 -37.485 -31.544 1.00 51.12 84 SER A CA 1
ATOM 684 C C . SER A 1 84 ? -23.045 -38.457 -30.785 1.00 51.12 84 SER A C 1
ATOM 686 O O . SER A 1 84 ? -22.114 -39.010 -31.360 1.00 51.12 84 SER A O 1
ATOM 688 N N . ASP A 1 85 ? -23.374 -38.618 -29.509 1.00 63.09 85 ASP A N 1
ATOM 689 C CA . ASP A 1 85 ? -23.558 -39.884 -28.798 1.00 63.09 85 ASP A CA 1
ATOM 690 C C . ASP A 1 85 ? -22.924 -41.134 -29.436 1.00 63.09 85 ASP A C 1
ATOM 692 O O . ASP A 1 85 ? -23.407 -41.659 -30.443 1.00 63.09 85 ASP A O 1
ATOM 696 N N . SER A 1 86 ? -21.846 -41.621 -28.825 1.00 52.59 86 SER A N 1
ATOM 697 C CA . SER A 1 86 ? -21.403 -43.013 -28.937 1.00 52.59 86 SER A CA 1
ATOM 698 C C . SER A 1 86 ? -20.653 -43.405 -27.663 1.00 52.59 86 SER A C 1
ATOM 700 O O . SER A 1 86 ? -19.543 -42.940 -27.421 1.00 52.59 86 SER A O 1
ATOM 702 N N . ASP A 1 87 ? -21.370 -44.187 -26.859 1.00 53.47 87 ASP A N 1
ATOM 703 C CA . ASP A 1 87 ? -20.998 -45.203 -25.868 1.00 53.47 87 ASP A CA 1
ATOM 704 C C . ASP A 1 87 ? -19.643 -45.152 -25.129 1.00 53.47 87 ASP A C 1
ATOM 706 O O . ASP A 1 87 ? -18.560 -45.262 -25.698 1.00 53.47 87 ASP A O 1
ATOM 710 N N . ASP A 1 88 ? -19.788 -45.063 -23.802 1.00 60.41 88 ASP A N 1
ATOM 711 C CA . ASP A 1 88 ? -19.175 -45.884 -22.746 1.00 60.41 88 ASP A CA 1
ATOM 712 C C . ASP A 1 88 ? -17.858 -46.626 -23.052 1.00 60.41 88 ASP A C 1
ATOM 714 O O . ASP A 1 88 ? -17.835 -47.657 -23.721 1.00 60.41 88 ASP A O 1
ATOM 718 N N . SER A 1 89 ? -16.770 -46.168 -22.424 1.00 51.28 89 SER A N 1
ATOM 719 C CA . SER A 1 89 ? -15.754 -47.078 -21.884 1.00 51.28 89 SER A CA 1
ATOM 720 C C . SER A 1 89 ? -14.964 -46.371 -20.779 1.00 51.28 89 SER A C 1
ATOM 722 O O . SER A 1 89 ? -14.052 -45.586 -21.039 1.00 51.28 89 SER A O 1
ATOM 724 N N . SER A 1 90 ? -15.327 -46.644 -19.527 1.00 63.59 90 SER A N 1
ATOM 725 C CA . SER A 1 90 ? -14.454 -46.433 -18.370 1.00 63.59 90 SER A CA 1
ATOM 726 C C . SER A 1 90 ? -13.413 -47.554 -18.328 1.00 63.59 90 SER A C 1
ATOM 728 O O . SER A 1 90 ? -13.780 -48.724 -18.397 1.00 63.59 90 SER A O 1
ATOM 730 N N . SER A 1 91 ? -12.132 -47.199 -18.222 1.00 52.88 91 SER A N 1
ATOM 731 C CA . SER A 1 91 ? -11.140 -48.004 -17.504 1.00 52.88 91 SER A CA 1
ATOM 732 C C . SER A 1 91 ? -9.937 -47.127 -17.167 1.00 52.88 91 SER A C 1
ATOM 734 O O . SER A 1 91 ? -9.336 -46.524 -18.056 1.00 52.88 91 SER A O 1
ATOM 736 N N . ASP A 1 92 ? -9.660 -47.039 -15.872 1.00 55.56 92 ASP A N 1
ATOM 737 C CA . ASP A 1 92 ? -8.443 -46.513 -15.260 1.00 55.56 92 ASP A CA 1
ATOM 738 C C . ASP A 1 92 ? -7.205 -47.287 -15.748 1.00 55.56 92 ASP A C 1
ATOM 740 O O . ASP A 1 92 ? -7.352 -48.448 -16.112 1.00 55.56 92 ASP A O 1
ATOM 744 N N . GLU A 1 93 ? -6.036 -46.633 -15.796 1.00 51.88 93 GLU A N 1
ATOM 745 C CA . GLU A 1 93 ? -4.699 -47.126 -15.392 1.00 51.88 93 GLU A CA 1
ATOM 746 C C . GLU A 1 93 ? -3.660 -46.007 -15.689 1.00 51.88 93 GLU A C 1
ATOM 748 O O . GLU A 1 93 ? -3.508 -45.550 -16.827 1.00 51.88 93 GLU A O 1
ATOM 753 N N . ASP A 1 94 ? -2.986 -45.545 -14.632 1.00 54.41 94 ASP A N 1
ATOM 754 C CA . ASP A 1 94 ? -1.842 -44.622 -14.592 1.00 54.41 94 ASP A CA 1
ATOM 755 C C . ASP A 1 94 ? -0.633 -45.094 -15.428 1.00 54.41 94 ASP A C 1
ATOM 757 O O . ASP A 1 94 ? -0.458 -46.295 -15.574 1.00 54.41 94 ASP A O 1
ATOM 761 N N . GLU A 1 95 ? 0.217 -44.159 -15.913 1.00 56.94 95 GLU A N 1
ATOM 762 C CA . GLU A 1 95 ? 1.696 -44.326 -16.084 1.00 56.94 95 GLU A CA 1
ATOM 763 C C . GLU A 1 95 ? 2.427 -43.189 -16.861 1.00 56.94 95 GLU A C 1
ATOM 765 O O . GLU A 1 95 ? 3.556 -43.359 -17.321 1.00 56.94 95 GLU A O 1
ATOM 770 N N . ASN A 1 96 ? 1.867 -41.980 -17.010 1.00 56.94 96 ASN A N 1
ATOM 771 C CA . ASN A 1 96 ? 2.552 -40.890 -17.741 1.00 56.94 96 ASN A CA 1
ATOM 772 C C . ASN A 1 96 ? 3.087 -39.729 -16.873 1.00 56.94 96 ASN A C 1
ATOM 774 O O . ASN A 1 96 ? 3.399 -38.667 -17.420 1.00 56.94 96 ASN A O 1
ATOM 778 N N . GLU A 1 97 ? 3.196 -39.893 -15.550 1.00 53.12 97 GLU A N 1
ATOM 779 C CA . GLU A 1 97 ? 3.575 -38.806 -14.623 1.00 53.12 97 GLU A CA 1
ATOM 780 C C . GLU A 1 97 ? 5.032 -38.875 -14.111 1.00 53.12 97 GLU A C 1
ATOM 782 O O . GLU A 1 97 ? 5.563 -37.880 -13.623 1.00 53.12 97 GLU A O 1
ATOM 787 N N . GLU A 1 98 ? 5.750 -39.987 -14.309 1.00 52.31 98 GLU A N 1
ATOM 788 C CA . GLU A 1 98 ? 7.135 -40.116 -13.814 1.00 52.31 98 GLU A CA 1
ATOM 789 C C . GLU A 1 98 ? 8.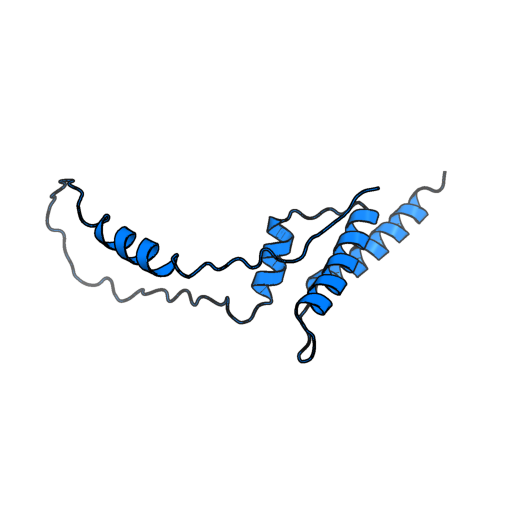184 -39.405 -14.687 1.00 52.31 98 GLU A C 1
ATOM 791 O O . GLU A 1 98 ? 9.255 -39.024 -14.209 1.00 52.31 98 GLU A O 1
ATOM 796 N N . ILE A 1 99 ? 7.878 -39.156 -15.965 1.00 53.25 99 ILE A N 1
ATOM 797 C CA . ILE A 1 99 ? 8.842 -38.584 -16.922 1.00 53.25 99 ILE A CA 1
ATOM 798 C C . ILE A 1 99 ? 9.148 -37.107 -16.603 1.00 53.25 99 ILE A C 1
ATOM 800 O O . ILE A 1 99 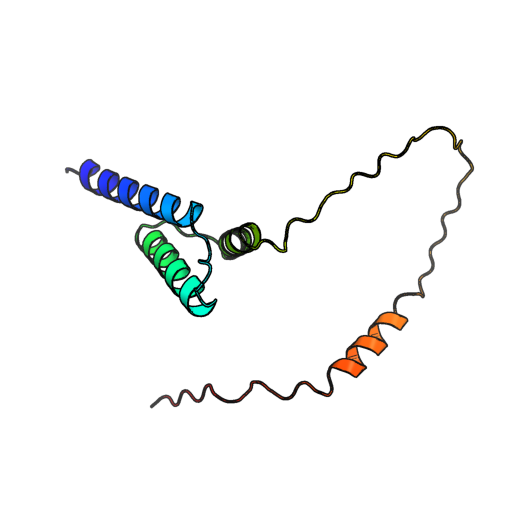? 10.244 -36.622 -16.886 1.00 53.25 99 ILE A O 1
ATOM 804 N N . ALA A 1 100 ? 8.218 -36.385 -15.969 1.00 55.81 100 ALA A N 1
ATOM 805 C CA . ALA A 1 100 ? 8.402 -34.970 -15.641 1.00 55.81 100 ALA A CA 1
ATOM 806 C C . ALA A 1 100 ? 9.382 -34.741 -14.474 1.00 55.81 100 ALA A C 1
ATOM 808 O O . ALA A 1 100 ? 10.046 -33.705 -14.423 1.00 55.81 100 ALA A O 1
ATOM 809 N N . ASN A 1 101 ? 9.524 -35.712 -13.568 1.00 54.06 101 ASN A N 1
ATOM 810 C CA . ASN A 1 101 ? 10.274 -35.523 -12.325 1.00 54.06 101 ASN A CA 1
ATOM 811 C C . ASN A 1 101 ? 11.799 -35.587 -12.524 1.00 54.06 101 ASN A C 1
ATOM 813 O O . ASN A 1 101 ? 12.540 -34.902 -11.822 1.00 54.06 101 ASN A O 1
ATOM 817 N N . ILE A 1 102 ? 12.284 -36.333 -13.522 1.00 58.03 102 ILE A N 1
ATOM 818 C CA . ILE A 1 102 ? 13.725 -36.444 -13.823 1.00 58.03 102 ILE A CA 1
ATOM 819 C C . ILE A 1 102 ? 14.289 -35.116 -14.355 1.00 58.03 102 ILE A C 1
ATOM 821 O O . ILE A 1 102 ? 15.428 -34.758 -14.060 1.00 58.03 102 ILE A O 1
ATOM 825 N N . ALA A 1 103 ? 13.482 -34.346 -15.091 1.00 51.38 103 ALA A N 1
ATOM 826 C CA . ALA A 1 103 ? 13.909 -33.065 -15.649 1.00 51.38 103 ALA A CA 1
ATOM 827 C C . ALA A 1 103 ? 14.092 -31.965 -14.587 1.00 51.38 103 ALA A C 1
ATOM 829 O O . ALA A 1 103 ? 14.780 -30.987 -14.858 1.00 51.38 103 ALA A O 1
ATOM 830 N N . PHE A 1 104 ? 13.508 -32.109 -13.392 1.00 48.25 104 PHE A N 1
ATOM 831 C CA . PHE A 1 104 ? 13.621 -31.107 -12.330 1.00 48.25 104 PHE A CA 1
ATOM 832 C C . PHE A 1 104 ? 14.931 -31.246 -11.535 1.00 48.25 104 PHE A C 1
ATOM 834 O O . PHE A 1 104 ? 15.605 -30.250 -11.288 1.00 48.25 104 PHE A O 1
ATOM 841 N N . ILE A 1 105 ? 15.352 -32.482 -11.231 1.00 62.91 105 ILE A N 1
ATOM 842 C CA . ILE A 1 105 ? 16.580 -32.764 -10.460 1.00 62.91 105 ILE A CA 1
ATOM 843 C C . ILE A 1 105 ? 17.843 -32.329 -11.222 1.00 62.91 105 ILE A C 1
ATOM 845 O O . ILE A 1 105 ? 18.806 -31.876 -10.616 1.00 62.91 105 ILE A O 1
ATOM 849 N N . ALA A 1 106 ? 17.830 -32.390 -12.557 1.00 57.41 106 ALA A N 1
ATOM 850 C CA . ALA A 1 106 ? 18.972 -31.987 -13.380 1.00 57.41 106 ALA A CA 1
ATOM 851 C C . ALA A 1 106 ? 19.219 -30.462 -13.424 1.00 57.41 106 ALA A C 1
ATOM 853 O O . ALA A 1 106 ? 20.235 -30.037 -13.968 1.00 57.41 106 ALA A O 1
ATOM 854 N N . ILE A 1 107 ? 18.302 -29.641 -12.892 1.00 57.19 107 ILE A N 1
ATOM 855 C CA . ILE A 1 107 ? 18.415 -28.171 -12.877 1.00 57.19 107 ILE A CA 1
ATOM 856 C C . ILE A 1 107 ? 18.855 -27.659 -11.488 1.00 57.19 107 ILE A C 1
ATOM 858 O O . ILE A 1 107 ? 19.297 -26.519 -11.367 1.00 57.19 107 ILE A O 1
ATOM 862 N N . GLU A 1 108 ? 18.776 -28.482 -10.436 1.00 57.00 108 GLU A N 1
ATOM 863 C CA . GLU A 1 108 ? 19.043 -28.061 -9.048 1.00 57.00 108 GLU A CA 1
ATOM 864 C C . GLU A 1 108 ? 20.494 -28.250 -8.563 1.00 57.00 108 GLU A C 1
ATOM 866 O O . GLU A 1 108 ? 20.819 -27.782 -7.472 1.00 57.00 108 GLU A O 1
ATOM 871 N N . ASP A 1 109 ? 21.393 -28.818 -9.375 1.00 55.16 109 ASP A N 1
ATOM 872 C CA . ASP A 1 109 ? 22.818 -28.973 -9.014 1.00 55.16 109 ASP A CA 1
ATOM 873 C C . ASP A 1 109 ? 23.666 -27.688 -9.162 1.00 55.16 109 ASP A C 1
ATOM 875 O O . ASP A 1 109 ? 24.835 -27.683 -8.785 1.00 55.16 109 ASP A O 1
ATOM 879 N N . ASP A 1 110 ? 23.070 -26.570 -9.599 1.00 55.47 110 ASP A N 1
ATOM 880 C CA . ASP A 1 110 ? 23.716 -25.243 -9.615 1.00 55.47 110 ASP A CA 1
ATOM 881 C C . ASP A 1 110 ? 23.107 -24.259 -8.585 1.00 55.47 110 ASP A C 1
ATOM 883 O O . ASP A 1 110 ? 23.322 -23.046 -8.663 1.00 55.47 110 ASP A O 1
ATOM 887 N N . ASN A 1 111 ? 22.352 -24.744 -7.584 1.00 57.81 111 ASN A N 1
ATOM 888 C CA . ASN A 1 111 ? 21.881 -23.924 -6.455 1.00 57.81 111 ASN A CA 1
ATOM 889 C C . ASN A 1 111 ? 23.029 -23.598 -5.474 1.00 57.81 111 ASN A C 1
ATOM 891 O O . ASN A 1 111 ? 23.034 -24.004 -4.308 1.00 57.81 111 ASN A O 1
ATOM 895 N N . GLU A 1 112 ? 24.003 -22.815 -5.936 1.00 53.31 112 GLU A N 1
ATOM 896 C CA . GLU A 1 112 ? 24.984 -22.142 -5.092 1.00 53.31 112 GLU A CA 1
ATOM 897 C C . GLU A 1 112 ? 24.321 -20.927 -4.416 1.00 53.31 112 GLU A C 1
ATOM 899 O O . GLU A 1 112 ? 24.380 -19.784 -4.861 1.00 53.31 112 GLU A O 1
ATOM 904 N N . LEU A 1 113 ? 23.616 -21.228 -3.325 1.00 50.78 113 LEU A N 1
ATOM 905 C CA . LEU A 1 113 ? 23.632 -20.483 -2.067 1.00 50.78 113 LEU A CA 1
ATOM 906 C C . LEU A 1 113 ? 23.780 -18.953 -2.197 1.00 50.78 113 LEU A C 1
ATOM 908 O O . LEU A 1 113 ? 24.849 -18.392 -1.957 1.00 50.78 113 LEU A O 1
ATOM 912 N N . CYS A 1 114 ? 22.655 -18.238 -2.284 1.00 50.06 114 CYS A N 1
ATOM 913 C CA . CYS A 1 114 ? 22.562 -16.879 -1.728 1.00 50.06 114 CYS A CA 1
ATOM 914 C C . CYS A 1 114 ? 22.594 -16.917 -0.174 1.00 50.06 114 CYS A C 1
ATOM 916 O O . CYS A 1 114 ? 21.821 -16.244 0.504 1.00 50.06 114 CYS A O 1
ATOM 918 N N . SER A 1 115 ? 23.479 -17.742 0.401 1.00 53.28 115 SER A N 1
ATOM 919 C CA . SER A 1 115 ? 23.669 -17.981 1.834 1.00 53.28 115 SER A CA 1
ATOM 920 C C . SER A 1 115 ? 24.878 -17.223 2.384 1.00 53.28 115 SER A C 1
ATOM 922 O O . SER A 1 115 ? 25.600 -17.697 3.257 1.00 53.28 115 SER A O 1
ATOM 924 N N . SER A 1 116 ? 25.124 -16.019 1.884 1.00 54.41 116 SER A N 1
ATOM 925 C CA . SER A 1 116 ? 26.097 -15.093 2.465 1.00 54.41 116 SER A CA 1
ATOM 926 C C . SER A 1 116 ? 25.537 -13.686 2.290 1.00 54.41 116 SER A C 1
ATOM 928 O O . SER A 1 116 ? 25.733 -13.039 1.272 1.00 54.41 116 SER A O 1
ATOM 930 N N . SER A 1 117 ? 24.714 -13.176 3.204 1.00 56.03 117 SER A N 1
ATOM 931 C CA . SER A 1 117 ? 25.230 -12.527 4.410 1.00 56.03 117 SER A CA 1
ATOM 932 C C . SER A 1 117 ? 24.069 -12.056 5.306 1.00 56.03 117 SER A C 1
ATOM 934 O O . SER A 1 117 ? 23.629 -10.914 5.240 1.00 56.03 117 SER A O 1
ATOM 936 N N . LEU A 1 118 ? 23.582 -12.923 6.192 1.00 50.88 118 LEU A N 1
ATOM 937 C CA . LEU A 1 118 ? 22.898 -12.498 7.420 1.00 50.88 118 LEU A CA 1
ATOM 938 C C . LEU A 1 118 ? 23.687 -13.052 8.606 1.00 50.88 118 LEU A C 1
ATOM 940 O O . LEU A 1 118 ? 23.266 -13.977 9.288 1.00 50.88 118 LEU A O 1
ATOM 944 N N . SER A 1 119 ? 24.875 -12.488 8.827 1.00 49.75 119 SER A N 1
ATOM 945 C CA . SER A 1 119 ? 25.577 -12.627 10.102 1.00 49.75 119 SER A CA 1
ATOM 946 C C . SER A 1 119 ? 25.018 -11.575 11.060 1.00 49.75 119 SER A C 1
ATOM 948 O O . SER A 1 119 ? 25.605 -10.507 11.227 1.00 49.75 119 SER A O 1
ATOM 950 N N . TYR A 1 120 ? 23.868 -11.864 11.667 1.00 53.44 120 TYR A N 1
ATOM 951 C CA . TYR A 1 120 ? 23.506 -11.253 12.944 1.00 53.44 120 TYR A CA 1
ATOM 952 C C . TYR A 1 120 ? 24.398 -11.888 14.013 1.00 53.44 120 TYR A C 1
ATOM 954 O O . TYR A 1 120 ? 24.269 -13.077 14.286 1.00 53.44 120 TYR A O 1
ATOM 962 N N . ASN A 1 121 ? 25.308 -11.108 14.593 1.00 54.53 121 ASN A N 1
ATOM 963 C CA . ASN A 1 121 ? 25.907 -11.459 15.874 1.00 54.53 121 ASN A CA 1
ATOM 964 C C . ASN A 1 121 ? 25.145 -10.698 16.958 1.00 54.53 121 ASN A C 1
ATOM 966 O O . ASN A 1 121 ? 25.299 -9.486 17.096 1.00 54.53 121 ASN A O 1
ATOM 970 N N . ASP A 1 122 ? 24.312 -11.440 17.683 1.00 47.62 122 ASP A N 1
ATOM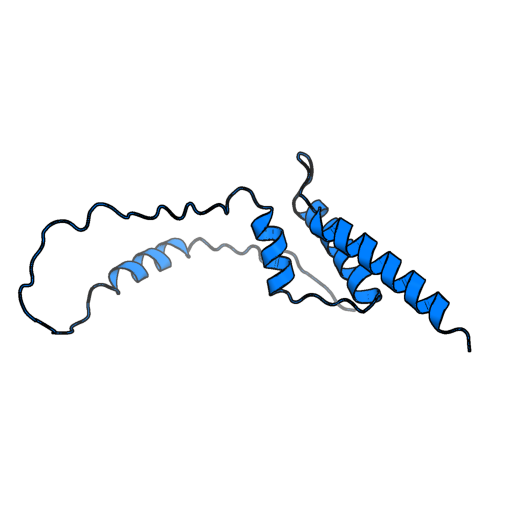 971 C CA . ASP A 1 122 ? 23.855 -11.114 19.029 1.00 47.62 122 ASP A CA 1
ATOM 972 C C . ASP A 1 122 ? 25.049 -11.191 20.000 1.00 47.62 122 ASP A C 1
ATOM 974 O O . ASP A 1 122 ? 25.556 -12.288 20.246 1.00 47.62 122 ASP A O 1
ATOM 978 N N . LEU A 1 123 ? 25.492 -10.044 20.538 1.00 45.66 123 LEU A N 1
ATOM 979 C CA . LEU A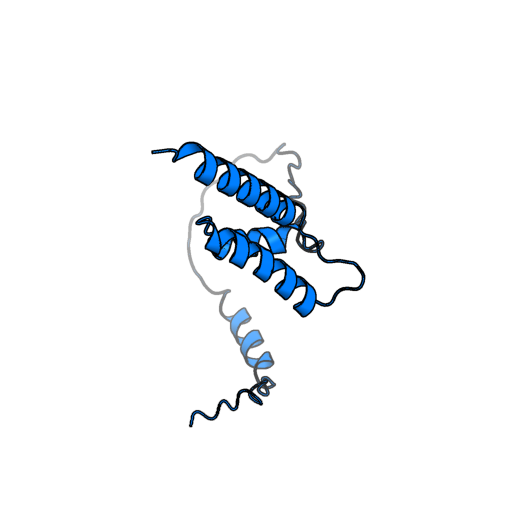 1 123 ? 25.839 -9.840 21.958 1.00 45.66 123 LEU A CA 1
ATOM 980 C C . LEU A 1 123 ? 25.987 -8.345 22.287 1.00 45.66 123 LEU A C 1
ATOM 982 O O . LEU A 1 123 ? 26.761 -7.658 21.583 1.00 45.66 123 LEU A O 1
#